Protein AF-A0A520HZJ1-F1 (afdb_monomer_lite)

pLDDT: mean 79.98, std 8.77, range [48.53, 88.94]

Sequence (60 aa):
RGDPIVIEAGTEGFSISREGVAMGDAAPGGRFMVKVDDTRTPVQAIAVEAGHATLPGWSN

Radius of gyration: 10.48 Å; chains: 1; bounding box: 27×24×24 Å

Secondary structure (DSSP, 8-state):
---EEEEEEEETTEEEEEEEEESS---TT-EEEEE-TT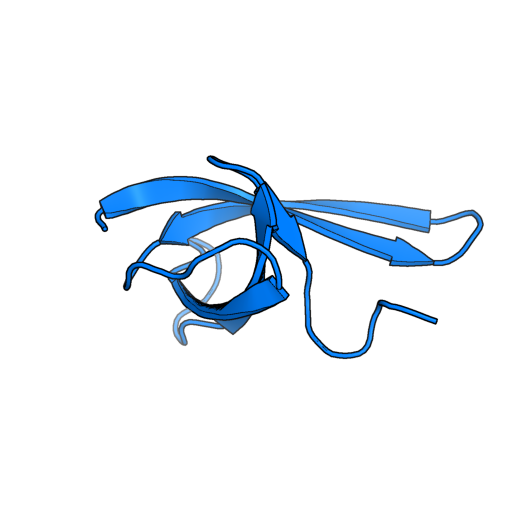-SSPEEEEEEETTEEE-TTT--

Structure (mmCIF, N/CA/C/O backbone):
data_AF-A0A520HZJ1-F1
#
_entry.id   AF-A0A520HZJ1-F1
#
loop_
_atom_site.group_PDB
_atom_site.id
_atom_site.type_symbol
_atom_site.label_atom_id
_atom_site.label_alt_id
_atom_site.label_comp_id
_atom_site.label_asym_id
_atom_site.label_entity_id
_atom_site.label_seq_id
_atom_site.pdbx_PDB_ins_code
_atom_site.Cartn_x
_atom_site.Cartn_y
_atom_site.Cartn_z
_atom_site.occupancy
_atom_site.B_iso_or_equiv
_atom_site.auth_seq_id
_atom_site.auth_comp_id
_atom_site.auth_asym_id
_atom_site.auth_atom_id
_atom_site.pdbx_PDB_model_num
ATOM 1 N N . ARG A 1 1 ? -5.039 -6.120 8.771 1.00 74.19 1 ARG A N 1
ATOM 2 C CA . ARG A 1 1 ? -6.061 -5.130 8.338 1.00 74.19 1 ARG A CA 1
ATOM 3 C C . ARG A 1 1 ? -6.119 -4.020 9.369 1.00 74.19 1 ARG A C 1
ATOM 5 O O . ARG A 1 1 ? -6.313 -4.321 10.539 1.00 74.19 1 ARG A O 1
ATOM 12 N N . GLY A 1 2 ? -6.070 -2.758 8.938 1.00 78.19 2 GLY A N 1
ATOM 13 C CA . GLY A 1 2 ? -5.947 -1.597 9.828 1.00 78.19 2 GLY A CA 1
ATOM 14 C C . GLY A 1 2 ? -4.499 -1.290 10.209 1.00 78.19 2 GLY A C 1
ATOM 15 O O . GLY A 1 2 ? -4.255 -0.378 10.989 1.00 78.19 2 GLY A O 1
ATOM 16 N N . ASP A 1 3 ? -3.557 -2.040 9.642 1.00 80.25 3 ASP A N 1
ATOM 17 C CA . ASP A 1 3 ? -2.138 -1.868 9.894 1.00 80.25 3 ASP A CA 1
ATOM 18 C C . ASP A 1 3 ? -1.599 -0.740 9.008 1.00 80.25 3 ASP A C 1
ATOM 20 O O . ASP A 1 3 ? -1.970 -0.667 7.824 1.00 80.25 3 ASP A O 1
ATOM 24 N N . PRO A 1 4 ? -0.754 0.147 9.559 1.00 82.38 4 PRO A N 1
ATOM 25 C CA . PRO A 1 4 ? -0.010 1.097 8.756 1.00 82.38 4 PRO A CA 1
ATOM 26 C C . PRO A 1 4 ? 0.961 0.317 7.871 1.00 82.38 4 PRO A C 1
ATOM 28 O O . PRO A 1 4 ? 1.689 -0.557 8.343 1.00 82.38 4 PRO A O 1
ATOM 31 N N . ILE A 1 5 ? 0.941 0.612 6.579 1.00 86.12 5 ILE A N 1
ATOM 32 C CA . ILE A 1 5 ? 1.811 -0.012 5.591 1.00 86.12 5 ILE A CA 1
ATOM 33 C C . ILE A 1 5 ? 2.453 1.059 4.717 1.00 86.12 5 ILE A C 1
ATOM 35 O O . ILE A 1 5 ? 1.854 2.099 4.427 1.00 86.12 5 ILE A O 1
ATOM 39 N N . VAL A 1 6 ? 3.667 0.783 4.264 1.00 87.25 6 VAL A N 1
ATOM 40 C CA . VAL A 1 6 ? 4.401 1.640 3.338 1.00 87.25 6 VAL A CA 1
ATOM 41 C C . VAL A 1 6 ? 4.270 1.060 1.939 1.00 87.25 6 VAL A C 1
ATOM 43 O O . VAL A 1 6 ? 4.652 -0.074 1.669 1.00 87.25 6 VAL A O 1
ATOM 46 N N . ILE A 1 7 ? 3.693 1.832 1.031 1.00 86.12 7 ILE A N 1
ATOM 47 C CA . ILE A 1 7 ? 3.677 1.524 -0.390 1.00 86.12 7 ILE A CA 1
ATOM 48 C C . ILE A 1 7 ? 4.968 2.057 -1.006 1.00 86.12 7 ILE A C 1
ATOM 50 O O . ILE A 1 7 ? 5.131 3.265 -1.145 1.00 86.12 7 ILE A O 1
ATOM 54 N N . GLU A 1 8 ? 5.850 1.166 -1.425 1.00 84.25 8 GLU A N 1
ATOM 55 C CA . GLU A 1 8 ? 7.023 1.474 -2.229 1.00 84.25 8 GLU A CA 1
ATOM 56 C C . GLU A 1 8 ? 6.750 1.134 -3.693 1.00 84.25 8 GLU A C 1
ATOM 58 O O . GLU A 1 8 ? 6.554 -0.021 -4.076 1.00 84.25 8 GLU A O 1
ATOM 63 N N . ALA A 1 9 ? 6.712 2.155 -4.539 1.00 80.69 9 ALA A N 1
ATOM 64 C CA . ALA A 1 9 ? 6.567 2.004 -5.977 1.00 80.69 9 ALA A CA 1
ATOM 65 C C . ALA A 1 9 ? 7.722 2.717 -6.671 1.00 80.69 9 ALA A C 1
ATOM 67 O O . ALA A 1 9 ? 8.069 3.837 -6.315 1.00 80.69 9 ALA A O 1
ATOM 68 N N . GLY A 1 10 ? 8.346 2.080 -7.650 1.00 68.44 10 GLY A N 1
ATOM 69 C CA . GLY A 1 10 ? 9.502 2.673 -8.297 1.00 68.44 10 GLY A CA 1
ATOM 70 C C . GLY A 1 10 ? 10.045 1.825 -9.426 1.00 68.44 10 GLY A C 1
ATOM 71 O O . GLY A 1 10 ? 9.892 0.609 -9.418 1.00 68.44 10 GLY A O 1
ATOM 72 N N . THR A 1 11 ? 10.671 2.487 -10.390 1.00 65.00 11 THR A N 1
ATOM 73 C CA . THR A 1 11 ? 11.438 1.859 -11.470 1.00 65.00 11 THR A CA 1
ATOM 74 C C . THR A 1 11 ? 12.917 2.188 -11.284 1.00 65.00 11 THR A C 1
ATOM 76 O O . THR A 1 11 ? 13.268 3.022 -10.451 1.00 65.00 11 THR A O 1
ATOM 79 N N . GLU A 1 12 ? 13.805 1.553 -12.048 1.00 59.53 12 GLU A N 1
ATOM 80 C CA . GLU A 1 12 ? 15.251 1.768 -11.928 1.00 59.53 12 GLU A CA 1
ATOM 81 C C . GLU A 1 12 ? 15.605 3.274 -11.990 1.00 59.53 12 GLU A C 1
ATOM 83 O O . GLU A 1 12 ? 15.361 3.947 -12.992 1.00 59.53 12 GLU A O 1
ATOM 88 N N . GLY A 1 13 ? 16.109 3.818 -10.873 1.00 65.75 13 GLY A N 1
ATOM 89 C CA . GLY A 1 13 ? 16.458 5.236 -10.707 1.00 65.75 13 GLY A CA 1
ATOM 90 C C . GLY A 1 13 ? 15.409 6.135 -10.029 1.00 65.75 13 GLY A C 1
ATOM 91 O O . GLY A 1 13 ? 15.718 7.294 -9.756 1.00 65.75 13 GLY A O 1
ATOM 92 N N . PHE A 1 14 ? 14.204 5.641 -9.719 1.00 63.72 14 PHE A N 1
ATOM 93 C CA . PHE A 1 14 ? 13.164 6.419 -9.034 1.00 63.72 14 PHE A CA 1
ATOM 94 C C . PHE A 1 14 ? 12.303 5.541 -8.123 1.00 63.72 14 PHE A C 1
ATOM 96 O O . PHE A 1 14 ? 11.567 4.686 -8.606 1.00 63.72 14 PHE A O 1
ATOM 103 N N . SER A 1 15 ? 12.353 5.789 -6.815 1.00 72.19 15 SER A N 1
ATOM 104 C CA . SER A 1 15 ? 11.470 5.170 -5.826 1.00 72.19 15 SER A CA 1
ATOM 105 C C . SER A 1 15 ? 10.602 6.225 -5.148 1.00 72.19 15 SER A C 1
ATOM 107 O O . SER A 1 15 ? 11.065 7.305 -4.781 1.00 72.19 15 SER A O 1
ATOM 109 N N . ILE A 1 16 ? 9.323 5.907 -4.978 1.00 78.06 16 ILE A N 1
ATOM 110 C CA . ILE A 1 16 ? 8.393 6.644 -4.13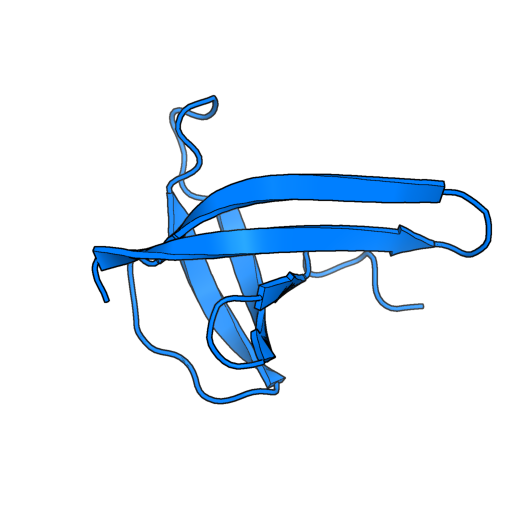0 1.00 78.06 16 ILE A CA 1
ATOM 111 C C . ILE A 1 16 ? 7.942 5.729 -3.001 1.00 78.06 16 ILE A C 1
ATOM 113 O O . ILE A 1 16 ? 7.468 4.621 -3.240 1.00 78.06 16 ILE A O 1
ATOM 117 N N . SER A 1 17 ? 8.078 6.208 -1.771 1.00 82.75 17 SER A N 1
ATOM 118 C CA . SER A 1 17 ? 7.447 5.615 -0.600 1.00 82.75 17 SER A CA 1
ATOM 119 C C . SER A 1 17 ? 6.212 6.437 -0.235 1.00 82.75 17 SER A C 1
ATOM 121 O O . SER A 1 17 ? 6.219 7.671 -0.264 1.00 82.75 17 SER A O 1
ATOM 123 N N . ARG A 1 18 ? 5.108 5.755 0.057 1.00 84.31 18 ARG A N 1
ATOM 124 C CA . ARG A 1 18 ? 3.839 6.369 0.448 1.00 84.31 18 ARG A CA 1
ATOM 125 C C . ARG A 1 18 ? 3.232 5.610 1.605 1.00 84.31 18 ARG A C 1
ATOM 127 O O . ARG A 1 18 ? 3.019 4.412 1.509 1.00 84.31 18 ARG A O 1
ATOM 134 N N . GLU A 1 19 ? 2.897 6.312 2.670 1.00 86.88 19 GLU A N 1
ATOM 135 C CA . GLU A 1 19 ? 2.242 5.703 3.822 1.00 86.88 19 GLU A CA 1
ATOM 136 C C . GLU A 1 19 ? 0.734 5.571 3.582 1.00 86.88 19 GLU A C 1
ATOM 138 O O . GLU A 1 19 ? 0.093 6.426 2.961 1.00 86.88 19 GLU A O 1
ATOM 143 N N . GLY A 1 20 ? 0.157 4.475 4.058 1.00 87.19 20 GLY A N 1
ATOM 144 C CA . GLY A 1 20 ? -1.278 4.249 4.018 1.00 87.19 20 GLY A CA 1
ATOM 145 C C . GLY A 1 20 ? -1.712 3.168 4.996 1.00 87.19 20 GLY A C 1
ATOM 146 O O . GLY A 1 20 ? -0.905 2.545 5.678 1.00 87.19 20 GLY A O 1
ATOM 147 N N . VAL A 1 21 ? -3.016 2.932 5.059 1.00 88.94 21 VAL A N 1
ATOM 148 C CA . VAL A 1 21 ? -3.622 1.927 5.934 1.00 88.94 21 VAL A CA 1
ATOM 149 C C . VAL A 1 21 ? -4.136 0.766 5.095 1.00 88.94 21 VAL A C 1
ATOM 151 O O . VAL A 1 21 ? -4.932 0.9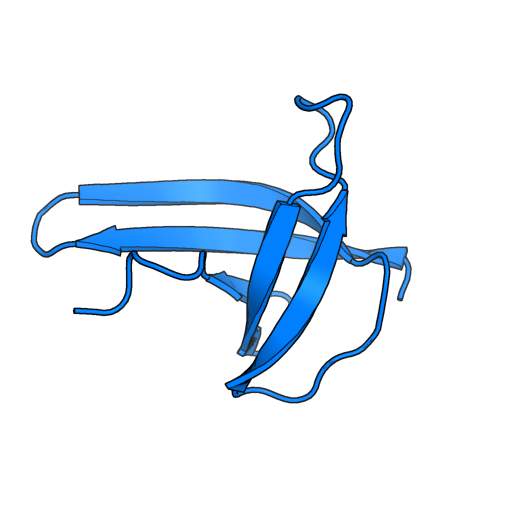53 4.167 1.00 88.94 21 VAL A O 1
ATOM 154 N N . ALA A 1 22 ? -3.715 -0.452 5.430 1.00 88.38 22 ALA A N 1
ATOM 155 C CA . ALA A 1 22 ? -4.202 -1.659 4.774 1.00 88.38 22 ALA A CA 1
ATOM 156 C C . ALA A 1 22 ? -5.698 -1.865 5.064 1.00 88.38 22 ALA A C 1
ATOM 158 O O . ALA A 1 22 ? -6.098 -2.172 6.189 1.00 88.38 22 ALA A O 1
ATOM 159 N N . MET A 1 23 ? -6.541 -1.746 4.036 1.00 87.38 23 MET A N 1
ATOM 160 C CA . MET A 1 23 ? -7.990 -1.969 4.151 1.00 87.38 23 MET A CA 1
ATOM 161 C C . MET A 1 23 ? -8.357 -3.457 4.124 1.00 87.38 23 MET A C 1
ATOM 163 O O . MET A 1 23 ? -9.475 -3.825 4.482 1.00 87.38 23 MET A O 1
ATOM 167 N N . GLY A 1 24 ? -7.425 -4.320 3.725 1.00 83.06 24 GLY A N 1
ATOM 168 C CA . GLY A 1 24 ? -7.590 -5.768 3.703 1.00 83.06 24 GLY A CA 1
ATOM 169 C C . GLY A 1 24 ? -6.262 -6.479 3.912 1.00 83.06 24 GLY A C 1
ATOM 170 O O . GLY A 1 24 ? -5.202 -5.871 3.781 1.00 83.06 24 GLY A O 1
ATOM 171 N N . ASP A 1 25 ? -6.344 -7.757 4.254 1.00 78.81 25 ASP A N 1
ATOM 172 C CA . ASP A 1 25 ? -5.185 -8.629 4.394 1.00 78.81 25 ASP A CA 1
ATOM 173 C C . ASP A 1 25 ? -4.838 -9.257 3.043 1.00 78.81 25 ASP A C 1
ATOM 175 O O . ASP A 1 25 ? -5.720 -9.710 2.311 1.00 78.81 25 ASP A O 1
ATOM 179 N N . ALA A 1 26 ? -3.549 -9.302 2.720 1.00 80.50 26 ALA A N 1
ATOM 180 C CA . ALA A 1 26 ? -3.023 -10.061 1.596 1.00 80.50 26 ALA A CA 1
ATOM 181 C C . ALA A 1 26 ? -1.701 -10.713 1.992 1.00 80.50 26 ALA A C 1
ATOM 183 O O . ALA A 1 26 ? -0.896 -10.131 2.716 1.00 80.50 26 ALA A O 1
ATOM 184 N N . ALA A 1 27 ? -1.482 -11.927 1.494 1.00 81.81 27 ALA A N 1
ATOM 185 C CA . ALA A 1 27 ? -0.169 -12.553 1.543 1.00 81.81 27 ALA A CA 1
ATOM 186 C C . ALA A 1 27 ? 0.804 -11.803 0.613 1.00 81.81 27 ALA A C 1
ATOM 188 O O . ALA A 1 27 ? 0.339 -11.183 -0.346 1.00 81.81 27 ALA A O 1
ATOM 189 N N . PRO A 1 28 ? 2.127 -11.897 0.830 1.00 83.69 28 PRO A N 1
ATOM 190 C CA . PRO A 1 28 ? 3.128 -11.450 -0.139 1.00 83.69 28 PRO A CA 1
ATOM 191 C C . PRO A 1 28 ? 2.812 -11.935 -1.566 1.00 83.69 28 PRO A C 1
ATOM 193 O O . PRO A 1 28 ? 2.464 -13.096 -1.778 1.00 83.69 28 PRO A O 1
ATOM 196 N N . GLY A 1 29 ? 2.873 -11.032 -2.542 1.00 83.19 29 GLY A N 1
ATOM 197 C CA . GLY A 1 29 ? 2.428 -11.207 -3.929 1.00 83.19 29 GLY A CA 1
ATOM 198 C C . GLY A 1 29 ? 0.920 -11.020 -4.159 1.00 83.19 29 GLY A C 1
ATOM 199 O O . GLY A 1 29 ? 0.468 -10.943 -5.302 1.00 83.19 29 GLY A O 1
ATOM 200 N N . GLY A 1 30 ? 0.121 -10.932 -3.096 1.00 86.06 30 GLY A N 1
ATOM 201 C CA . GLY A 1 30 ? -1.328 -10.760 -3.142 1.00 86.06 30 GLY A CA 1
ATOM 202 C C . GLY A 1 30 ? -1.748 -9.301 -3.301 1.00 86.06 30 GLY A C 1
ATOM 203 O O . GLY A 1 30 ? -1.091 -8.384 -2.816 1.00 86.06 30 GLY A O 1
ATOM 204 N N . ARG A 1 31 ? -2.878 -9.074 -3.974 1.00 87.06 31 ARG A N 1
ATOM 205 C CA . ARG A 1 31 ? -3.446 -7.734 -4.179 1.00 87.06 31 ARG A CA 1
ATOM 206 C C . ARG A 1 31 ? -4.399 -7.378 -3.048 1.00 87.06 31 ARG A C 1
ATOM 208 O O . ARG A 1 31 ? -5.271 -8.172 -2.708 1.00 87.06 31 ARG A O 1
ATOM 215 N N . PHE A 1 32 ? -4.291 -6.162 -2.538 1.00 88.00 32 PHE A N 1
ATOM 216 C CA . PHE A 1 32 ? -5.195 -5.621 -1.533 1.00 88.00 32 PHE A CA 1
ATOM 217 C C . PHE A 1 32 ? -5.428 -4.129 -1.745 1.00 88.00 32 PHE A C 1
ATOM 219 O O . PHE A 1 32 ? -4.773 -3.476 -2.557 1.00 88.00 32 PHE A O 1
ATOM 226 N N . MET A 1 33 ? -6.419 -3.599 -1.037 1.00 88.12 33 MET A N 1
ATOM 227 C CA . MET A 1 33 ? -6.734 -2.177 -1.065 1.00 88.12 33 MET A CA 1
ATOM 228 C C . MET A 1 33 ? -6.013 -1.477 0.082 1.00 88.12 33 MET A C 1
ATOM 230 O O . MET A 1 33 ? -6.063 -1.934 1.225 1.00 88.12 33 MET A O 1
ATOM 234 N N . VAL A 1 34 ? -5.391 -0.345 -0.218 1.00 88.00 34 VAL A N 1
ATOM 235 C CA . VAL A 1 34 ? -4.727 0.526 0.748 1.00 88.00 34 VAL A CA 1
ATOM 236 C C . VAL A 1 34 ? -5.410 1.879 0.717 1.00 88.00 34 VAL A C 1
ATOM 238 O O . VAL A 1 34 ? -5.584 2.491 -0.338 1.00 88.00 34 VAL A O 1
ATOM 241 N N . LYS A 1 35 ? -5.809 2.366 1.884 1.00 87.19 35 LYS A N 1
ATOM 242 C CA . LYS A 1 35 ? -6.315 3.720 2.044 1.00 87.19 35 LYS A CA 1
ATOM 243 C C . LYS A 1 35 ? -5.132 4.641 2.323 1.00 87.19 35 LYS A C 1
ATOM 245 O O . LYS A 1 35 ? -4.555 4.582 3.397 1.00 87.19 35 LYS A O 1
ATOM 250 N N . VAL A 1 36 ? -4.764 5.461 1.346 1.00 85.00 36 VAL A N 1
ATOM 251 C CA . VAL A 1 36 ? -3.740 6.502 1.516 1.00 8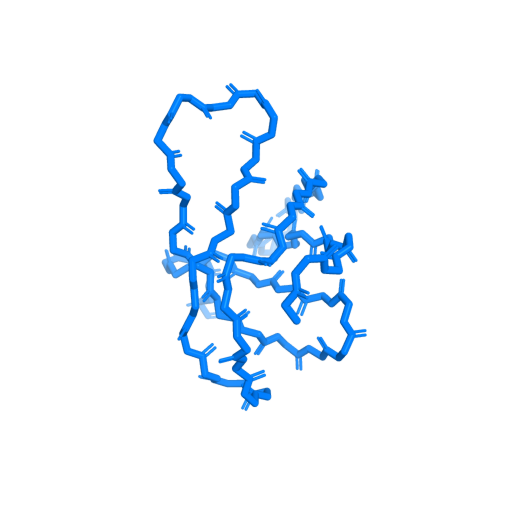5.00 36 VAL A CA 1
ATOM 252 C C . VAL A 1 36 ? -4.445 7.781 1.956 1.00 85.00 36 VAL A C 1
ATOM 254 O O . VAL A 1 36 ? -5.430 8.167 1.318 1.00 85.00 36 VAL A O 1
ATOM 257 N N . ASP A 1 37 ? -3.956 8.426 3.014 1.00 76.19 37 ASP A N 1
ATOM 258 C CA . ASP A 1 37 ? -4.592 9.613 3.611 1.00 76.19 37 ASP A CA 1
ATOM 259 C C . ASP A 1 37 ? -4.721 10.775 2.622 1.00 76.19 37 ASP A C 1
ATOM 261 O O . ASP A 1 37 ? -5.730 11.477 2.592 1.00 76.19 37 ASP A O 1
ATOM 265 N N . ASP A 1 38 ? -3.749 10.896 1.722 1.00 71.88 38 AS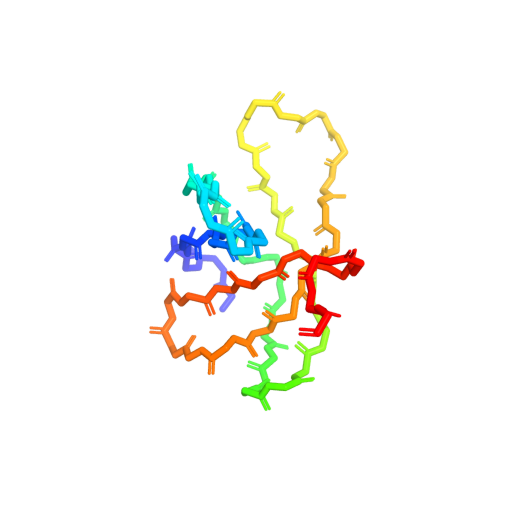P A N 1
ATOM 266 C CA . ASP A 1 38 ? -3.698 11.906 0.663 1.00 71.88 38 ASP A CA 1
ATOM 267 C C . ASP A 1 38 ? -4.687 11.638 -0.496 1.00 71.88 38 ASP A C 1
ATOM 269 O O . ASP A 1 38 ? -4.764 12.385 -1.469 1.00 71.88 38 ASP A O 1
ATOM 273 N N . THR A 1 39 ? -5.466 10.548 -0.441 1.00 70.44 39 THR A N 1
ATOM 274 C CA . THR A 1 39 ? -6.382 10.168 -1.526 1.00 70.44 39 THR A CA 1
ATOM 275 C C . THR A 1 39 ? -7.776 9.800 -1.027 1.00 70.44 39 THR A C 1
ATOM 277 O O . THR A 1 39 ? -7.987 8.989 -0.118 1.00 70.44 39 THR A O 1
ATOM 280 N N . ARG A 1 40 ? -8.802 10.363 -1.676 1.00 74.12 40 ARG A N 1
ATOM 281 C CA . ARG A 1 40 ? -10.203 10.048 -1.353 1.00 74.12 40 ARG A CA 1
ATOM 282 C C . ARG A 1 40 ? -10.554 8.598 -1.699 1.00 74.12 40 ARG A C 1
ATOM 284 O O . ARG A 1 40 ? -11.309 7.959 -0.968 1.00 74.12 40 ARG A O 1
ATOM 291 N N . THR A 1 41 ? -9.969 8.065 -2.764 1.00 81.06 41 THR A N 1
ATOM 292 C CA . THR A 1 41 ? -10.149 6.685 -3.222 1.00 81.06 41 THR A CA 1
ATOM 293 C C . THR A 1 41 ? -9.012 5.795 -2.724 1.00 81.06 41 THR A C 1
ATOM 295 O O . THR A 1 41 ? -7.859 6.180 -2.896 1.00 81.06 41 THR A O 1
ATOM 298 N N . PRO A 1 42 ? -9.293 4.613 -2.147 1.00 84.12 42 PRO A N 1
ATOM 299 C CA . PRO A 1 42 ? -8.240 3.659 -1.830 1.00 84.12 42 PRO A CA 1
ATOM 300 C C . PRO A 1 42 ? -7.542 3.194 -3.114 1.00 84.12 42 PRO A C 1
ATOM 302 O O . PRO A 1 42 ? -8.185 3.037 -4.155 1.00 84.12 42 PRO A O 1
ATOM 305 N N . VAL A 1 43 ? -6.239 2.964 -3.030 1.00 85.31 43 VAL A N 1
ATOM 306 C CA . VAL A 1 43 ? -5.418 2.460 -4.132 1.00 85.31 43 VAL A CA 1
ATOM 307 C C . VAL A 1 43 ? -5.256 0.952 -4.010 1.00 85.31 43 VAL A C 1
ATOM 309 O O . VAL A 1 43 ? -5.200 0.408 -2.908 1.00 85.31 43 VAL A O 1
ATOM 312 N N . GLN A 1 44 ? -5.194 0.262 -5.145 1.00 87.88 44 GLN A N 1
ATOM 313 C CA . GLN A 1 44 ? -4.823 -1.147 -5.149 1.00 87.88 44 GLN A CA 1
ATOM 314 C C . GLN A 1 44 ? -3.303 -1.249 -5.038 1.00 87.88 44 GLN A C 1
ATOM 316 O O . GLN A 1 44 ? -2.592 -0.580 -5.782 1.00 87.88 44 GLN A O 1
ATOM 321 N N . ALA A 1 45 ? -2.821 -2.088 -4.131 1.00 87.06 45 ALA A N 1
ATOM 322 C CA . ALA A 1 45 ? -1.409 -2.388 -3.950 1.00 87.06 45 ALA A CA 1
ATOM 323 C C . ALA A 1 45 ? -1.196 -3.908 -3.907 1.00 87.06 45 ALA A C 1
ATOM 325 O O . ALA A 1 45 ? -2.126 -4.681 -3.665 1.00 87.06 45 ALA A O 1
ATOM 326 N N . ILE A 1 46 ? 0.027 -4.340 -4.179 1.00 88.31 46 ILE A N 1
ATOM 327 C CA . ILE A 1 46 ? 0.489 -5.721 -4.081 1.00 88.31 46 ILE A CA 1
ATOM 328 C C . ILE A 1 46 ? 1.336 -5.814 -2.819 1.00 88.31 46 ILE A C 1
ATOM 330 O O . ILE A 1 46 ? 2.275 -5.043 -2.666 1.00 88.31 46 ILE A O 1
ATOM 334 N N . ALA A 1 47 ? 1.016 -6.726 -1.908 1.00 87.75 47 ALA A N 1
ATOM 335 C CA . ALA A 1 47 ? 1.826 -6.928 -0.712 1.00 87.75 47 ALA A CA 1
ATOM 336 C C . ALA A 1 47 ? 3.191 -7.462 -1.139 1.00 87.75 47 ALA A C 1
ATOM 338 O O . ALA A 1 47 ? 3.254 -8.445 -1.870 1.00 87.75 47 ALA A O 1
ATOM 339 N N . VAL A 1 48 ? 4.272 -6.820 -0.716 1.00 85.81 48 VAL A N 1
ATOM 340 C CA . VAL A 1 48 ? 5.632 -7.317 -0.962 1.00 85.81 48 VAL A CA 1
ATOM 341 C C . VAL A 1 48 ? 6.098 -8.075 0.273 1.00 85.81 48 VAL A C 1
ATOM 343 O O . VAL A 1 48 ? 6.531 -9.218 0.172 1.00 85.81 48 VAL A O 1
ATOM 346 N N . GLU A 1 49 ? 5.898 -7.482 1.446 1.00 82.12 49 GLU A N 1
ATOM 347 C CA . GLU A 1 49 ? 6.234 -8.055 2.747 1.00 82.12 49 GLU A CA 1
ATOM 348 C C . GLU A 1 49 ? 5.300 -7.508 3.838 1.00 82.12 49 GLU A C 1
ATOM 350 O O . GLU A 1 49 ? 4.453 -6.647 3.592 1.00 82.12 49 GLU A O 1
ATOM 355 N N . ALA A 1 50 ? 5.403 -8.036 5.058 1.00 76.81 50 ALA A N 1
ATOM 356 C CA . ALA A 1 50 ? 4.579 -7.571 6.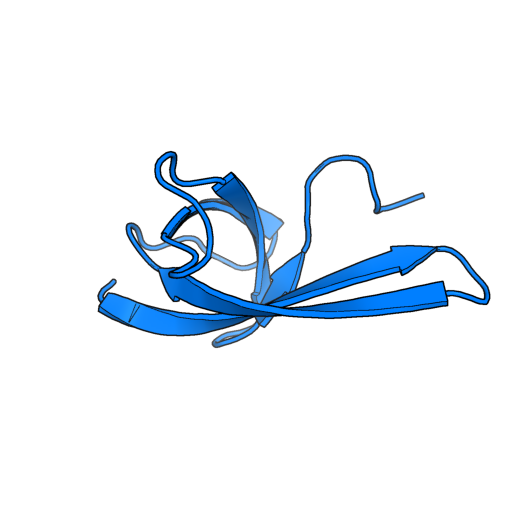169 1.00 76.81 50 ALA A CA 1
ATOM 357 C C . ALA A 1 50 ? 4.908 -6.103 6.490 1.00 76.81 50 ALA A C 1
ATOM 359 O O . ALA A 1 50 ? 5.999 -5.801 6.958 1.00 76.81 50 ALA A O 1
ATOM 360 N N . GLY A 1 51 ? 3.962 -5.198 6.228 1.00 80.19 51 GLY A N 1
ATOM 361 C CA . GLY A 1 51 ? 4.165 -3.756 6.395 1.00 80.19 51 GLY A CA 1
ATOM 362 C C . GLY A 1 51 ? 4.600 -3.017 5.127 1.00 80.19 51 GLY A C 1
ATOM 363 O O . GLY A 1 51 ? 4.553 -1.789 5.133 1.00 80.19 51 GLY A O 1
ATOM 364 N N . HIS A 1 52 ? 4.927 -3.715 4.029 1.00 84.81 52 HIS A N 1
ATOM 365 C CA . HIS A 1 52 ? 5.277 -3.077 2.756 1.00 84.81 52 HIS A CA 1
ATOM 366 C C . HIS A 1 52 ? 4.459 -3.602 1.576 1.00 84.81 52 HIS A C 1
ATOM 368 O O . HIS A 1 52 ? 4.186 -4.796 1.417 1.00 84.81 52 HIS A O 1
ATOM 374 N N . ALA A 1 53 ? 4.098 -2.688 0.689 1.00 87.31 53 ALA A N 1
ATOM 375 C CA . ALA A 1 53 ? 3.358 -2.979 -0.524 1.00 87.31 53 ALA A CA 1
ATOM 376 C C . ALA A 1 53 ? 3.947 -2.236 -1.716 1.00 87.31 53 ALA A C 1
ATOM 378 O O . ALA A 1 53 ? 4.698 -1.291 -1.552 1.00 87.31 53 ALA A O 1
ATOM 379 N N . THR A 1 54 ? 3.580 -2.629 -2.927 1.00 86.19 54 THR A N 1
ATOM 380 C CA . THR A 1 54 ? 3.976 -1.947 -4.157 1.00 86.19 54 THR A CA 1
ATOM 381 C C . THR A 1 54 ? 2.772 -1.665 -5.039 1.00 86.19 54 THR A C 1
ATOM 383 O O . THR A 1 54 ? 1.732 -2.315 -4.916 1.00 86.19 54 THR A O 1
ATOM 386 N N . LEU A 1 55 ? 2.865 -0.671 -5.920 1.00 83.44 55 LEU A N 1
ATOM 387 C CA . LEU A 1 55 ? 1.761 -0.344 -6.818 1.00 83.44 55 LEU A CA 1
ATOM 388 C C . LEU A 1 55 ? 1.753 -1.272 -8.044 1.00 83.44 55 LEU A C 1
ATOM 390 O O . LEU A 1 55 ? 2.792 -1.474 -8.681 1.00 83.44 55 LEU A O 1
ATOM 394 N N . PRO A 1 56 ? 0.577 -1.793 -8.441 1.00 74.38 56 PRO A N 1
ATOM 395 C CA . PRO A 1 56 ? 0.440 -2.525 -9.689 1.00 74.38 56 PRO A CA 1
ATOM 396 C C . PRO A 1 56 ? 0.783 -1.595 -10.860 1.00 74.38 56 PRO A C 1
ATOM 398 O O . PRO A 1 56 ? 0.238 -0.498 -10.970 1.00 74.38 56 PRO A O 1
ATOM 401 N N . GLY A 1 57 ? 1.696 -2.036 -11.727 1.00 70.56 57 GLY A N 1
ATOM 402 C CA . GLY A 1 57 ? 2.181 -1.261 -12.876 1.00 70.56 57 GLY A CA 1
ATOM 403 C C . GLY A 1 57 ? 3.566 -0.631 -12.701 1.00 70.56 57 GLY A C 1
ATOM 404 O O . GLY A 1 57 ? 4.063 -0.051 -13.658 1.00 70.56 57 GLY A O 1
ATOM 405 N N . TRP A 1 58 ? 4.190 -0.767 -11.525 1.00 66.31 58 TRP A N 1
ATOM 406 C CA . TRP A 1 58 ? 5.568 -0.314 -11.275 1.00 66.31 58 TRP A CA 1
ATOM 407 C C . TRP A 1 58 ? 6.591 -1.455 -11.213 1.00 66.31 58 TRP A C 1
ATOM 409 O O . TRP A 1 58 ? 7.778 -1.206 -11.387 1.00 66.31 58 TRP A O 1
ATOM 419 N N . SER A 1 59 ? 6.150 -2.705 -11.024 1.00 59.53 59 SER A N 1
ATOM 420 C CA . SER A 1 59 ? 7.003 -3.875 -11.255 1.00 59.53 59 SER A CA 1
ATOM 421 C C . SER A 1 59 ? 7.239 -4.038 -12.756 1.00 59.53 59 SER A C 1
ATOM 423 O O . SER A 1 59 ? 6.359 -4.539 -13.458 1.00 59.53 59 SER A O 1
ATOM 425 N N . ASN A 1 60 ? 8.396 -3.583 -13.231 1.00 48.53 60 ASN A N 1
ATOM 426 C CA . ASN A 1 60 ? 8.973 -4.005 -14.505 1.00 48.53 60 ASN A CA 1
ATOM 427 C C . ASN A 1 60 ? 10.029 -5.076 -14.234 1.00 48.53 60 ASN A C 1
ATOM 429 O O . ASN A 1 60 ? 10.869 -4.820 -13.342 1.00 48.53 60 ASN A O 1
#

Foldseek 3Di:
DQDWAWEWFADVPDIDIAIFGFPDDDDQQGWGWTGGPVDPGTAIWGHNDDRYTYHPPRPD